Protein AF-A0A0N7M5A2-F1 (afdb_monomer_lite)

Foldseek 3Di:
DQDQALVSLVVVLVVDAPVRNCVVCVVVPLDDVVLVVVLVCCCVVVVDPRVVSSVVVSVSSSVSVCVVVVHYHDDPDPPPPPVVPPDD

Structure (mmCIF, N/CA/C/O backbone):
data_AF-A0A0N7M5A2-F1
#
_entry.id   AF-A0A0N7M5A2-F1
#
loop_
_atom_site.group_PDB
_atom_site.id
_atom_site.type_symbol
_atom_site.label_atom_id
_atom_site.label_alt_id
_atom_site.label_comp_id
_atom_site.label_asym_id
_atom_site.label_entity_id
_atom_site.label_seq_id
_atom_site.pdbx_PDB_ins_code
_atom_site.Cartn_x
_atom_site.Cartn_y
_atom_site.Cartn_z
_atom_site.o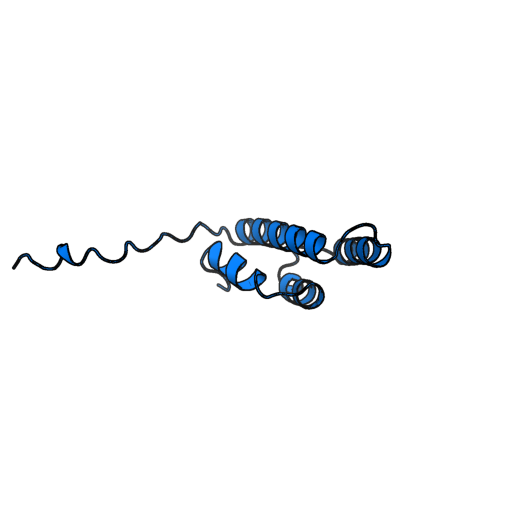ccupancy
_atom_site.B_iso_or_equiv
_atom_site.auth_seq_id
_atom_site.auth_comp_id
_atom_site.auth_asym_id
_atom_site.auth_atom_id
_atom_site.pdbx_PDB_model_num
ATOM 1 N N . MET A 1 1 ? -15.602 -6.087 9.180 1.00 59.22 1 MET A N 1
ATOM 2 C CA . MET A 1 1 ? -14.724 -4.921 8.948 1.00 59.22 1 MET A CA 1
ATOM 3 C C . MET A 1 1 ? -13.310 -5.488 8.891 1.00 59.22 1 MET A C 1
ATOM 5 O O . MET A 1 1 ? -13.048 -6.356 9.707 1.00 59.22 1 MET A O 1
ATOM 9 N N . ILE A 1 2 ? -12.492 -5.179 7.875 1.00 84.12 2 ILE A N 1
ATOM 10 C CA . ILE A 1 2 ? -11.177 -5.846 7.700 1.00 84.12 2 ILE A CA 1
ATOM 11 C C . ILE A 1 2 ? -10.105 -5.239 8.623 1.00 84.12 2 ILE A C 1
ATOM 13 O O . ILE A 1 2 ? -9.229 -5.963 9.075 1.00 84.12 2 ILE A O 1
ATOM 17 N N . PHE A 1 3 ? -10.221 -3.946 8.931 1.00 94.31 3 PHE A N 1
ATOM 18 C CA . PHE A 1 3 ? -9.346 -3.209 9.843 1.00 94.31 3 PHE A CA 1
ATOM 19 C C . PHE A 1 3 ? -10.207 -2.543 10.917 1.00 94.31 3 PHE A C 1
ATOM 21 O O . PHE A 1 3 ? -11.250 -1.976 10.573 1.00 94.31 3 PHE A O 1
ATOM 28 N N . GLU A 1 4 ? -9.800 -2.625 12.179 1.00 94.00 4 GLU A N 1
ATOM 29 C CA . GLU A 1 4 ? -10.473 -1.990 13.316 1.00 94.00 4 GLU A CA 1
ATOM 30 C C . GLU A 1 4 ? -9.872 -0.609 13.611 1.00 94.00 4 GLU A C 1
ATOM 32 O O . GLU A 1 4 ? -10.606 0.339 13.898 1.00 94.00 4 GLU A O 1
ATOM 37 N N . ASP A 1 5 ? -8.554 -0.468 13.460 1.00 95.44 5 ASP A N 1
ATOM 38 C CA . ASP A 1 5 ? -7.816 0.770 13.710 1.00 95.44 5 ASP A CA 1
ATOM 39 C C . ASP A 1 5 ? -6.696 1.028 12.681 1.00 95.44 5 ASP A C 1
ATOM 41 O O . ASP A 1 5 ? -6.505 0.288 11.712 1.00 95.44 5 ASP A O 1
ATOM 45 N N . ILE A 1 6 ? -5.991 2.154 12.836 1.00 96.44 6 ILE A N 1
ATOM 46 C CA . ILE A 1 6 ? -4.880 2.531 11.946 1.00 96.44 6 ILE A CA 1
ATOM 47 C C . ILE A 1 6 ? -3.725 1.523 12.047 1.00 96.44 6 ILE A C 1
ATOM 49 O O . ILE A 1 6 ? -3.095 1.223 11.030 1.00 96.44 6 ILE A O 1
ATOM 53 N N . GLN A 1 7 ? -3.463 0.988 13.240 1.00 96.31 7 GLN A N 1
ATOM 54 C CA . GLN A 1 7 ? -2.387 0.037 13.498 1.00 96.31 7 GLN A CA 1
ATOM 55 C C . GLN A 1 7 ? -2.620 -1.276 12.758 1.00 96.31 7 GLN A C 1
ATOM 57 O O . GLN A 1 7 ? -1.673 -1.802 12.183 1.00 96.31 7 GLN A O 1
ATOM 62 N N . ASP A 1 8 ? -3.858 -1.758 12.66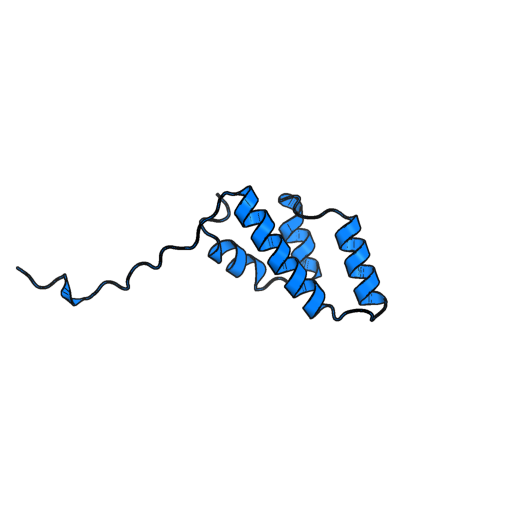5 1.00 96.75 8 ASP A N 1
ATOM 63 C CA . ASP A 1 8 ? -4.177 -2.954 11.880 1.00 96.75 8 ASP A CA 1
ATOM 64 C C . ASP A 1 8 ? -3.754 -2.803 10.411 1.00 96.75 8 ASP A C 1
ATOM 66 O O . ASP A 1 8 ? -3.247 -3.743 9.796 1.00 96.75 8 ASP A O 1
ATOM 70 N N . VAL A 1 9 ? -3.920 -1.605 9.835 1.00 97.06 9 VAL A N 1
ATOM 71 C CA . VAL A 1 9 ? -3.471 -1.314 8.465 1.00 97.06 9 VAL A CA 1
ATOM 72 C C . VAL A 1 9 ? -1.945 -1.307 8.385 1.00 97.06 9 VAL A C 1
ATOM 74 O O . VAL A 1 9 ? -1.376 -1.840 7.433 1.00 97.06 9 VAL A O 1
ATOM 77 N N . GLU A 1 10 ? -1.265 -0.713 9.366 1.00 96.88 10 GLU A N 1
ATOM 78 C CA . GLU A 1 10 ? 0.202 -0.683 9.424 1.00 96.88 10 GLU A CA 1
ATOM 79 C C . GLU A 1 10 ? 0.798 -2.087 9.566 1.00 96.88 10 GLU A C 1
ATOM 81 O O . GLU A 1 10 ? 1.705 -2.446 8.813 1.00 96.88 10 GLU A O 1
ATOM 86 N N . GLU A 1 11 ? 0.259 -2.892 10.481 1.00 97.31 11 GLU A N 1
ATOM 87 C CA . GLU A 1 11 ? 0.650 -4.280 10.736 1.00 97.31 11 GLU A CA 1
ATOM 88 C C . GLU A 1 11 ? 0.414 -5.155 9.497 1.00 97.31 11 GLU A C 1
ATOM 90 O O . GLU A 1 11 ? 1.269 -5.968 9.136 1.00 97.31 11 GLU A O 1
ATOM 95 N N . TRP A 1 12 ? -0.697 -4.940 8.787 1.00 97.44 12 TRP A N 1
ATOM 96 C CA . TRP A 1 12 ? -1.002 -5.633 7.536 1.00 97.44 12 TRP A CA 1
ATOM 97 C C . TRP A 1 12 ? -0.079 -5.230 6.376 1.00 97.44 12 TRP A C 1
ATOM 99 O O . TRP A 1 12 ? 0.350 -6.091 5.605 1.00 97.44 12 TRP A O 1
ATOM 109 N N . LEU A 1 13 ? 0.271 -3.944 6.249 1.00 97.69 13 LEU A N 1
ATOM 110 C CA . LEU A 1 13 ? 1.171 -3.447 5.199 1.00 97.69 13 LEU A CA 1
ATOM 111 C C . LEU A 1 13 ? 2.646 -3.779 5.470 1.00 97.69 13 LEU A C 1
ATOM 113 O O . LEU A 1 13 ? 3.428 -3.929 4.524 1.00 97.69 13 LEU A O 1
ATOM 117 N N . ALA A 1 14 ? 3.057 -3.873 6.736 1.00 97.50 14 ALA A N 1
ATOM 118 C CA . ALA A 1 14 ? 4.450 -4.039 7.144 1.00 97.50 14 ALA A CA 1
ATOM 119 C C . ALA A 1 14 ? 5.182 -5.196 6.433 1.00 97.50 14 ALA A C 1
ATOM 121 O O . ALA A 1 14 ? 6.228 -4.924 5.830 1.00 97.50 14 ALA A O 1
ATOM 122 N N . PRO A 1 15 ? 4.662 -6.439 6.399 1.00 97.75 15 PRO A N 1
ATOM 123 C CA . PRO A 1 15 ? 5.378 -7.567 5.807 1.00 97.75 15 PRO A CA 1
ATOM 124 C C . PRO A 1 15 ? 5.345 -7.597 4.273 1.00 97.75 15 PRO A C 1
ATOM 126 O O . PRO A 1 15 ? 6.049 -8.408 3.677 1.00 97.75 15 PRO A O 1
ATOM 129 N N . LEU A 1 16 ? 4.539 -6.754 3.616 1.00 98.00 16 LEU A N 1
ATOM 130 C CA . LEU A 1 16 ? 4.338 -6.845 2.170 1.00 98.00 16 LEU A CA 1
ATOM 131 C C . LEU A 1 16 ? 5.582 -6.397 1.401 1.00 98.00 16 LEU A C 1
ATOM 133 O O . LEU A 1 16 ? 6.128 -5.318 1.653 1.00 98.00 16 LEU A O 1
ATOM 137 N N . ASP A 1 17 ? 6.002 -7.204 0.431 1.00 97.88 17 ASP A N 1
ATOM 138 C CA . ASP A 1 17 ? 6.965 -6.786 -0.583 1.00 97.88 17 ASP A CA 1
ATOM 139 C C . ASP A 1 17 ? 6.283 -5.988 -1.706 1.00 97.88 17 ASP A C 1
ATOM 141 O O . ASP A 1 17 ? 5.069 -5.789 -1.712 1.00 97.88 17 ASP A O 1
ATOM 145 N N . TYR A 1 18 ? 7.073 -5.495 -2.661 1.00 96.12 18 TYR A N 1
ATOM 146 C CA . TYR A 1 18 ? 6.568 -4.607 -3.708 1.00 96.12 18 TYR A CA 1
ATOM 147 C C . TYR A 1 18 ? 5.500 -5.259 -4.591 1.00 96.12 18 TYR A C 1
ATOM 149 O O . TYR A 1 18 ? 4.554 -4.586 -4.982 1.00 96.12 18 TYR A O 1
ATOM 157 N N . VAL A 1 19 ? 5.633 -6.548 -4.910 1.00 95.56 19 VAL A 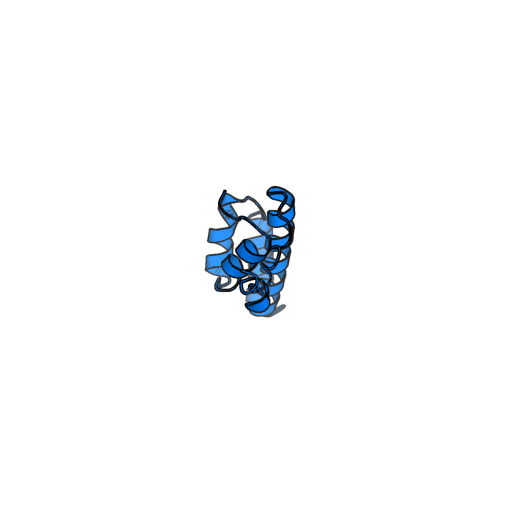N 1
ATOM 158 C CA . VAL A 1 19 ? 4.677 -7.240 -5.788 1.00 95.56 19 VAL A CA 1
ATOM 159 C C . VAL A 1 19 ? 3.400 -7.544 -5.016 1.00 95.56 19 VAL A C 1
ATOM 161 O O . VAL A 1 19 ? 2.317 -7.164 -5.454 1.00 95.56 19 VAL A O 1
ATOM 164 N N . THR A 1 20 ? 3.545 -8.143 -3.834 1.00 97.50 20 THR A N 1
ATOM 165 C CA . THR A 1 20 ? 2.428 -8.532 -2.967 1.00 97.50 20 THR A CA 1
ATOM 166 C C . THR A 1 20 ? 1.625 -7.315 -2.513 1.00 97.50 20 THR A C 1
ATOM 168 O O . THR A 1 20 ? 0.410 -7.402 -2.370 1.00 97.50 20 THR A O 1
ATOM 171 N N . PHE A 1 21 ? 2.278 -6.162 -2.332 1.00 98.06 21 PHE A N 1
ATOM 172 C CA . PHE A 1 21 ? 1.616 -4.901 -2.010 1.00 98.06 21 PHE A CA 1
ATOM 173 C C . PHE A 1 21 ? 0.523 -4.543 -3.022 1.00 98.06 21 PHE A C 1
ATOM 175 O O . PHE A 1 21 ? -0.602 -4.279 -2.609 1.00 98.06 21 PHE A O 1
ATOM 182 N N . TRP A 1 22 ? 0.822 -4.565 -4.326 1.00 97.50 22 TRP A N 1
ATOM 183 C CA . TRP A 1 22 ? -0.143 -4.165 -5.358 1.00 97.50 22 TRP A CA 1
ATOM 184 C C . TRP A 1 22 ? -1.375 -5.062 -5.373 1.00 97.50 22 TRP A C 1
ATOM 186 O O . TRP A 1 22 ? -2.498 -4.567 -5.433 1.00 97.50 22 TRP A O 1
ATOM 196 N N . ASP A 1 23 ? -1.165 -6.370 -5.262 1.00 96.56 23 ASP A N 1
ATOM 197 C CA . ASP A 1 23 ? -2.259 -7.337 -5.279 1.00 96.56 23 ASP A CA 1
ATOM 198 C C . ASP A 1 23 ? -3.109 -7.234 -4.000 1.00 96.56 23 ASP A C 1
ATOM 200 O O . ASP A 1 23 ? -4.333 -7.345 -4.047 1.00 96.56 23 ASP A O 1
ATOM 204 N N . ALA A 1 24 ? -2.474 -6.950 -2.858 1.00 96.56 24 ALA A N 1
ATOM 205 C CA . ALA A 1 24 ? -3.142 -6.780 -1.573 1.00 96.56 24 ALA A CA 1
ATOM 206 C C . ALA A 1 24 ? -4.000 -5.505 -1.506 1.00 96.56 24 ALA A C 1
ATOM 208 O O . ALA A 1 24 ? -5.083 -5.528 -0.918 1.00 96.56 24 ALA A O 1
ATOM 209 N N . VAL A 1 25 ? -3.542 -4.393 -2.100 1.00 96.56 25 VAL A N 1
ATOM 210 C CA . VAL A 1 25 ? -4.271 -3.111 -2.070 1.00 96.56 25 VAL A CA 1
ATOM 211 C C . VAL A 1 25 ? -5.299 -2.955 -3.196 1.00 96.56 25 VAL A C 1
ATOM 213 O O . VAL A 1 25 ? -6.202 -2.126 -3.067 1.00 96.56 25 VAL A O 1
ATOM 216 N N . ALA A 1 26 ? -5.214 -3.753 -4.267 1.00 96.00 26 ALA A N 1
ATOM 217 C CA . ALA A 1 26 ? -6.103 -3.666 -5.430 1.00 96.00 26 ALA A CA 1
ATOM 218 C C . ALA A 1 26 ? -7.611 -3.715 -5.094 1.00 96.00 26 ALA A C 1
ATOM 220 O O . ALA A 1 26 ? -8.345 -2.871 -5.610 1.00 96.00 26 ALA A O 1
ATOM 221 N N . PRO A 1 27 ? -8.106 -4.591 -4.189 1.00 95.69 27 PRO A N 1
ATOM 222 C CA . PRO A 1 27 ? -9.532 -4.635 -3.840 1.00 95.69 27 PRO A CA 1
ATOM 223 C C . PRO A 1 27 ? -10.064 -3.347 -3.203 1.00 95.69 27 PRO A C 1
ATOM 225 O O . PRO A 1 27 ? -11.273 -3.135 -3.137 1.00 95.69 27 PRO A O 1
ATOM 228 N N . TYR A 1 28 ? -9.170 -2.496 -2.698 1.00 95.12 28 TYR A N 1
ATOM 229 C CA . TYR A 1 28 ? -9.526 -1.235 -2.066 1.00 95.12 28 TYR A CA 1
ATOM 230 C C . TYR A 1 28 ? -9.467 -0.048 -3.025 1.00 95.12 28 TYR A C 1
ATOM 232 O O . TYR A 1 28 ? -9.829 1.050 -2.598 1.00 95.12 28 TYR A O 1
ATOM 240 N N . GLU A 1 29 ? -9.045 -0.251 -4.279 1.00 95.00 29 GLU A N 1
ATOM 241 C CA . GLU A 1 29 ? -8.977 0.784 -5.322 1.00 95.00 29 GLU A CA 1
ATOM 242 C C . GLU A 1 29 ? -8.250 2.049 -4.832 1.00 95.00 29 GLU A C 1
ATOM 244 O O . GLU A 1 29 ? -8.701 3.176 -5.036 1.00 95.00 29 GLU A O 1
ATOM 249 N N . VAL A 1 30 ? -7.160 1.856 -4.081 1.00 94.62 30 VAL A N 1
ATOM 250 C CA . VAL A 1 30 ? -6.365 2.961 -3.522 1.00 94.62 30 VAL A CA 1
ATOM 251 C C . VAL A 1 30 ? -5.495 3.618 -4.590 1.00 94.62 30 VAL A C 1
ATOM 253 O O . VAL A 1 30 ? -5.244 4.819 -4.519 1.00 94.62 30 VAL A O 1
ATOM 256 N N . PHE A 1 31 ? -5.061 2.821 -5.560 1.00 96.00 31 PHE A N 1
ATOM 257 C CA . PHE A 1 31 ? -4.211 3.224 -6.667 1.00 96.00 31 PHE A CA 1
ATOM 258 C C . PHE A 1 31 ? -4.772 2.669 -7.972 1.00 96.00 31 PHE A C 1
ATOM 260 O O . PHE A 1 31 ? -5.491 1.664 -7.961 1.00 96.00 31 PHE A O 1
ATOM 267 N N . ASP A 1 32 ? -4.400 3.292 -9.081 1.00 93.31 32 ASP A N 1
ATOM 268 C CA . ASP A 1 32 ? -4.662 2.795 -10.424 1.00 93.31 32 ASP A CA 1
ATOM 269 C C . ASP A 1 32 ? -3.441 2.083 -11.042 1.00 93.31 32 ASP A C 1
ATOM 271 O O . ASP A 1 32 ? -2.319 2.100 -10.522 1.00 93.31 32 ASP A O 1
ATOM 275 N N . ASP A 1 33 ? -3.658 1.439 -12.191 1.00 91.81 33 ASP A N 1
ATOM 276 C CA . ASP A 1 33 ? -2.596 0.729 -12.914 1.00 91.81 33 ASP A CA 1
ATOM 277 C C . ASP A 1 33 ? -1.482 1.671 -13.408 1.00 91.81 33 ASP A C 1
ATOM 279 O O . ASP A 1 33 ? -0.334 1.251 -13.566 1.00 91.81 33 ASP A O 1
ATOM 283 N N . ARG A 1 34 ? -1.776 2.964 -13.614 1.00 95.31 34 ARG A N 1
ATOM 284 C CA . ARG A 1 34 ? -0.780 3.936 -14.091 1.00 95.31 34 ARG A CA 1
ATOM 285 C C . ARG A 1 34 ? 0.242 4.240 -13.009 1.00 95.31 34 ARG A C 1
ATOM 287 O O . ARG A 1 34 ? 1.419 4.415 -13.323 1.00 95.31 34 ARG A O 1
ATOM 294 N N . GLU A 1 35 ? -0.184 4.301 -11.753 1.00 95.06 35 GLU A N 1
ATOM 295 C CA . GLU A 1 35 ? 0.712 4.470 -10.610 1.00 95.06 35 GLU A CA 1
ATOM 296 C C . GLU A 1 35 ? 1.650 3.264 -10.466 1.00 95.06 35 GLU A C 1
ATOM 298 O O . GLU A 1 35 ? 2.864 3.448 -10.319 1.00 95.06 35 GLU A O 1
ATOM 303 N N . ARG A 1 36 ? 1.127 2.037 -10.618 1.00 95.56 36 ARG A N 1
ATOM 304 C CA . ARG A 1 36 ? 1.936 0.804 -10.625 1.00 95.56 36 ARG A CA 1
ATOM 305 C C . ARG A 1 36 ? 2.982 0.814 -11.739 1.00 95.56 36 ARG A C 1
ATOM 307 O O . ARG A 1 36 ? 4.163 0.559 -11.471 1.00 95.56 36 ARG A O 1
ATOM 314 N N . ASP A 1 37 ? 2.571 1.149 -12.959 1.00 96.81 37 ASP A N 1
ATOM 315 C CA . ASP A 1 37 ? 3.455 1.224 -14.125 1.00 96.81 37 ASP A CA 1
ATOM 316 C C . ASP A 1 37 ? 4.530 2.302 -13.958 1.00 96.81 37 ASP A C 1
ATOM 318 O O . ASP A 1 37 ? 5.713 2.068 -14.230 1.00 96.81 37 ASP A O 1
ATOM 322 N N . HIS A 1 38 ? 4.148 3.480 -13.460 1.00 96.19 38 HIS A N 1
ATOM 323 C CA . HIS A 1 38 ? 5.072 4.583 -13.223 1.00 96.19 38 HIS A CA 1
ATOM 324 C C . HIS A 1 38 ? 6.148 4.214 -12.194 1.00 96.19 38 HIS A C 1
ATOM 326 O O . HIS A 1 38 ? 7.345 4.383 -12.452 1.00 96.19 38 HIS A O 1
ATOM 332 N N . CYS A 1 39 ? 5.741 3.663 -11.048 1.00 96.06 39 CYS A N 1
ATOM 333 C CA . CYS A 1 39 ? 6.666 3.186 -10.025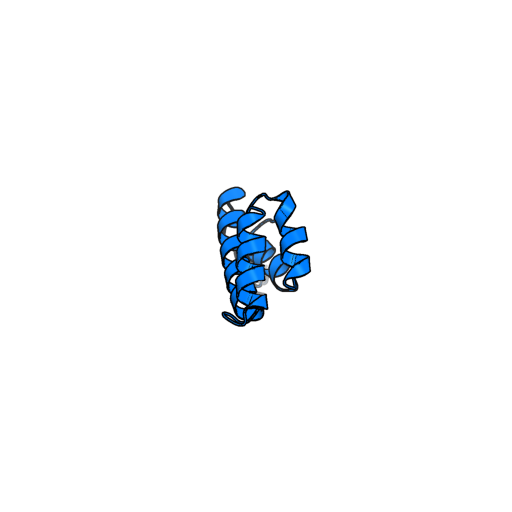 1.00 96.06 39 CYS A CA 1
ATOM 334 C C . CYS A 1 39 ? 7.588 2.083 -10.569 1.00 96.06 39 CYS A C 1
ATOM 336 O O . CYS A 1 39 ? 8.802 2.135 -10.350 1.00 96.06 39 CYS A O 1
ATOM 338 N N . GLY A 1 40 ? 7.044 1.138 -11.344 1.00 95.69 40 GLY A N 1
ATOM 339 C CA . GLY A 1 40 ? 7.820 0.091 -12.010 1.00 95.69 40 GLY A CA 1
ATOM 340 C C . GLY A 1 40 ? 8.886 0.654 -12.954 1.00 95.69 40 GLY A C 1
ATOM 341 O O . GLY A 1 40 ? 10.044 0.239 -12.893 1.00 95.69 40 GLY A O 1
ATOM 342 N N . ALA A 1 41 ? 8.537 1.654 -13.767 1.00 97.00 41 ALA A N 1
ATOM 343 C CA . ALA A 1 41 ? 9.466 2.306 -14.688 1.00 97.00 41 ALA A CA 1
ATOM 344 C C . ALA A 1 41 ? 10.595 3.063 -13.963 1.00 97.00 41 ALA A C 1
ATOM 346 O O . ALA A 1 41 ? 11.751 3.010 -14.393 1.00 97.00 41 ALA A O 1
ATOM 347 N N . LEU A 1 42 ? 10.297 3.737 -12.845 1.00 96.75 42 LEU A N 1
ATOM 348 C CA . LEU A 1 42 ? 11.313 4.415 -12.028 1.00 96.75 42 LEU A CA 1
ATOM 349 C C . LEU A 1 42 ? 12.314 3.431 -11.413 1.00 96.75 42 LEU A C 1
ATOM 351 O O . LEU A 1 42 ? 13.517 3.710 -11.398 1.00 96.75 42 LEU A O 1
ATOM 355 N N . ILE A 1 43 ? 11.820 2.288 -10.930 1.00 96.00 43 ILE A N 1
ATOM 356 C CA . ILE A 1 43 ? 12.648 1.227 -10.347 1.00 96.00 43 ILE A CA 1
ATOM 357 C C . ILE A 1 43 ? 13.513 0.580 -11.432 1.00 96.00 43 ILE A C 1
ATOM 359 O O . ILE A 1 43 ? 14.733 0.521 -11.285 1.00 96.00 43 ILE A O 1
ATOM 363 N N . ALA A 1 44 ? 12.911 0.154 -12.546 1.00 96.44 44 ALA A N 1
ATOM 364 C CA . ALA A 1 44 ? 13.625 -0.478 -13.655 1.00 96.44 44 ALA A CA 1
ATOM 365 C C . ALA A 1 44 ? 14.673 0.458 -14.283 1.00 96.44 44 ALA A C 1
ATOM 367 O O . ALA A 1 44 ? 15.753 0.019 -14.672 1.00 96.44 44 ALA A O 1
ATOM 368 N N . GLY A 1 45 ? 14.383 1.762 -14.330 1.00 96.19 45 GLY A N 1
ATOM 369 C CA . GLY A 1 45 ? 15.317 2.788 -14.790 1.00 96.19 45 GLY A CA 1
ATOM 370 C C . GLY A 1 45 ? 16.417 3.154 -13.787 1.00 96.19 45 GLY A C 1
ATOM 371 O O . GLY A 1 45 ? 17.204 4.055 -14.075 1.00 96.19 45 GLY A O 1
ATOM 372 N N . GLY A 1 46 ? 16.456 2.533 -12.601 1.00 94.69 46 GLY A N 1
ATOM 373 C CA . GLY A 1 46 ? 17.442 2.817 -11.553 1.00 94.69 46 GLY A CA 1
ATOM 374 C C . GLY A 1 46 ? 17.346 4.230 -10.965 1.00 94.69 46 GLY A C 1
ATOM 375 O O . GLY A 1 46 ? 18.285 4.692 -10.319 1.00 94.69 46 GLY A O 1
ATOM 376 N N . ARG A 1 47 ? 16.231 4.937 -11.194 1.00 95.62 47 ARG A N 1
ATOM 377 C CA . ARG A 1 47 ? 16.017 6.321 -10.734 1.00 95.62 47 ARG A CA 1
ATOM 378 C C . ARG A 1 47 ? 15.785 6.377 -9.228 1.00 95.62 47 ARG A C 1
ATOM 380 O O . ARG A 1 47 ? 16.185 7.341 -8.583 1.00 95.62 47 ARG A O 1
ATOM 387 N N . VAL A 1 48 ? 15.122 5.355 -8.688 1.00 94.81 48 VAL A N 1
ATOM 388 C CA . VAL A 1 48 ? 14.759 5.245 -7.272 1.00 94.81 48 VAL A CA 1
ATOM 389 C C . VAL A 1 48 ? 14.917 3.792 -6.824 1.00 94.81 48 VAL A C 1
ATOM 391 O O . VAL A 1 48 ? 14.655 2.864 -7.586 1.00 94.81 48 VAL A O 1
ATOM 394 N N . LYS A 1 49 ? 15.345 3.581 -5.575 1.00 96.56 49 LYS A N 1
ATOM 395 C CA . LYS A 1 49 ? 15.390 2.243 -4.971 1.00 96.56 49 LYS A CA 1
ATOM 396 C C . LYS A 1 49 ? 13.972 1.721 -4.736 1.00 96.56 49 LYS A C 1
ATOM 398 O O . LYS A 1 49 ? 13.142 2.444 -4.193 1.00 96.56 49 LYS A O 1
ATOM 403 N N . GLN A 1 50 ? 13.738 0.444 -5.039 1.00 97.38 50 GLN A N 1
ATOM 404 C CA . GLN A 1 50 ? 12.448 -0.218 -4.806 1.00 97.38 50 GLN A CA 1
ATOM 405 C C . GLN A 1 50 ? 11.960 -0.082 -3.358 1.00 97.38 50 GLN A C 1
ATOM 407 O O . GLN A 1 50 ? 10.779 0.165 -3.147 1.00 97.38 50 GLN A O 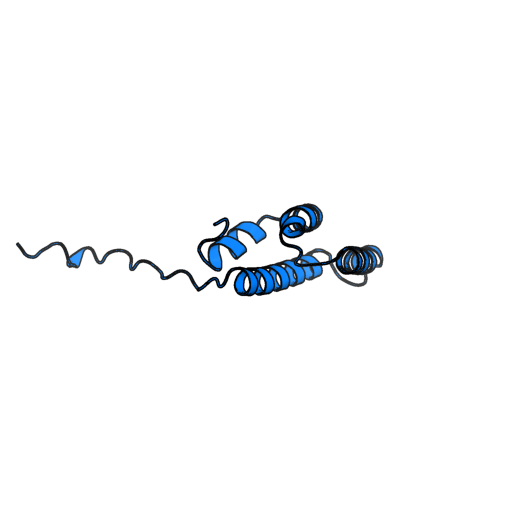1
ATOM 412 N N . SER A 1 51 ? 12.853 -0.201 -2.369 1.00 96.88 51 SER A N 1
ATOM 413 C CA . SER A 1 51 ? 12.481 -0.073 -0.954 1.00 96.88 51 SER A CA 1
ATOM 414 C C . SER A 1 51 ? 11.888 1.301 -0.635 1.00 96.88 51 SER A C 1
ATOM 416 O O . SER A 1 51 ? 10.849 1.378 -0.002 1.00 96.88 51 SER A O 1
ATOM 418 N N . LEU A 1 52 ? 12.486 2.378 -1.157 1.00 97.38 52 LEU A N 1
ATOM 419 C CA . LEU A 1 52 ? 12.003 3.740 -0.928 1.00 97.38 52 LEU A CA 1
ATOM 420 C C . LEU A 1 52 ? 10.638 3.982 -1.586 1.00 97.38 52 LEU A C 1
ATOM 422 O O . LEU A 1 52 ? 9.780 4.640 -1.004 1.00 97.38 52 LEU A O 1
ATOM 426 N N . VAL A 1 53 ? 10.435 3.443 -2.793 1.00 97.56 53 VAL A N 1
ATOM 427 C CA . VAL A 1 53 ? 9.129 3.491 -3.466 1.00 97.56 53 VAL A CA 1
ATOM 428 C C . VAL A 1 53 ? 8.084 2.740 -2.644 1.00 97.56 53 VAL A C 1
ATOM 430 O O . VAL A 1 53 ? 7.009 3.275 -2.395 1.00 97.56 53 VAL A O 1
ATOM 433 N N . LEU A 1 54 ? 8.409 1.531 -2.183 1.00 98.12 54 LEU A N 1
ATOM 434 C CA . LEU A 1 54 ? 7.509 0.710 -1.379 1.00 98.12 54 LEU A CA 1
ATOM 435 C C . LEU A 1 54 ? 7.146 1.376 -0.045 1.00 98.12 54 LEU A C 1
ATOM 437 O O . LEU A 1 54 ? 5.976 1.373 0.324 1.00 98.12 54 LEU A O 1
ATOM 441 N N . ASP A 1 55 ? 8.107 1.989 0.646 1.00 97.88 55 ASP A N 1
ATOM 442 C CA . ASP A 1 55 ? 7.849 2.717 1.894 1.00 97.88 55 ASP A CA 1
ATOM 443 C C . ASP A 1 55 ? 6.863 3.875 1.662 1.00 97.88 55 ASP A C 1
ATOM 445 O O . ASP A 1 55 ? 5.889 4.034 2.400 1.00 97.88 55 ASP A O 1
ATOM 449 N N . GLY A 1 56 ? 7.060 4.645 0.584 1.00 97.50 56 GLY A N 1
ATOM 450 C CA . GLY A 1 56 ? 6.141 5.716 0.191 1.00 97.50 56 GLY A CA 1
ATOM 451 C C . GLY A 1 56 ? 4.740 5.206 -0.153 1.00 97.50 56 GLY A C 1
ATOM 452 O O . GLY A 1 56 ? 3.743 5.778 0.292 1.00 97.50 56 GLY A O 1
ATOM 453 N N . LEU A 1 57 ? 4.655 4.098 -0.891 1.00 98.19 57 LEU A N 1
ATOM 454 C CA . LEU A 1 57 ? 3.389 3.458 -1.246 1.00 98.19 57 LEU A CA 1
ATOM 455 C C . LEU A 1 57 ? 2.639 2.937 -0.015 1.00 98.19 57 LEU A C 1
ATOM 457 O O . LEU A 1 57 ? 1.432 3.146 0.086 1.00 98.19 57 LEU A O 1
ATOM 461 N N . LYS A 1 58 ? 3.329 2.330 0.959 1.00 98.31 58 LYS A N 1
ATOM 462 C CA . LYS A 1 58 ? 2.715 1.884 2.222 1.00 98.31 58 LYS A CA 1
ATOM 463 C C . LYS A 1 58 ? 2.150 3.057 3.022 1.00 98.31 58 LYS A C 1
ATOM 465 O O . LYS A 1 58 ? 1.039 2.964 3.538 1.00 98.31 58 LYS A O 1
ATOM 470 N N . ILE A 1 59 ? 2.856 4.188 3.069 1.00 98.19 59 ILE A N 1
ATOM 471 C CA . ILE A 1 59 ? 2.350 5.407 3.718 1.00 98.19 59 ILE A CA 1
ATOM 472 C C . ILE A 1 59 ? 1.095 5.924 3.003 1.00 98.19 59 ILE A C 1
ATOM 474 O O . ILE A 1 59 ? 0.098 6.229 3.661 1.00 98.19 59 ILE A O 1
ATOM 478 N N . ALA A 1 60 ? 1.122 6.005 1.669 1.00 97.94 60 ALA A N 1
ATOM 479 C CA . ALA A 1 60 ? -0.025 6.448 0.879 1.00 97.94 60 ALA A CA 1
ATOM 480 C C . ALA A 1 60 ? -1.233 5.513 1.060 1.00 97.94 60 ALA A C 1
ATOM 482 O O . ALA A 1 60 ? -2.346 5.989 1.293 1.00 97.94 60 ALA A O 1
ATOM 483 N N . ALA A 1 61 ? -1.000 4.197 1.052 1.00 97.94 61 ALA A N 1
ATOM 484 C CA . ALA A 1 61 ? -2.025 3.190 1.291 1.00 97.94 61 ALA A CA 1
ATOM 485 C C . ALA A 1 61 ? -2.656 3.338 2.673 1.00 97.94 61 ALA A C 1
ATOM 487 O O . ALA A 1 61 ? -3.880 3.398 2.777 1.00 97.94 61 ALA A O 1
ATOM 488 N N . ARG A 1 62 ? -1.835 3.488 3.719 1.00 98.19 62 ARG A N 1
ATOM 489 C CA . ARG A 1 62 ? -2.315 3.734 5.082 1.00 98.19 62 ARG A CA 1
ATOM 490 C C . ARG A 1 62 ? -3.245 4.943 5.124 1.00 98.19 62 ARG A C 1
ATOM 492 O O . ARG A 1 62 ? -4.380 4.819 5.561 1.00 98.19 62 ARG A O 1
ATOM 499 N N . LEU A 1 63 ? -2.803 6.095 4.613 1.00 97.88 63 LEU A N 1
ATOM 500 C CA . LEU A 1 63 ? -3.600 7.329 4.636 1.00 97.88 63 LEU A CA 1
ATOM 501 C C . LEU A 1 63 ? -4.928 7.185 3.879 1.00 97.88 63 LEU A C 1
ATOM 503 O O . LEU A 1 63 ? -5.969 7.646 4.356 1.00 97.88 63 LEU A O 1
ATOM 507 N N . ALA A 1 64 ? -4.902 6.545 2.710 1.00 97.56 64 ALA A N 1
ATOM 508 C CA . ALA A 1 64 ? -6.097 6.325 1.908 1.00 97.56 64 ALA A CA 1
ATOM 509 C C . ALA A 1 64 ? -7.090 5.380 2.600 1.00 97.56 64 ALA A C 1
ATOM 511 O O . ALA A 1 64 ? -8.280 5.690 2.656 1.00 97.56 64 ALA A O 1
ATOM 512 N N . LEU A 1 65 ? -6.613 4.270 3.170 1.00 97.00 65 LEU A N 1
ATOM 513 C CA . LEU A 1 65 ? -7.445 3.293 3.877 1.00 97.00 65 LEU A CA 1
ATOM 514 C C . LEU A 1 65 ? -8.005 3.858 5.186 1.00 97.00 65 LEU A C 1
ATOM 516 O O . LEU A 1 65 ? -9.203 3.716 5.433 1.00 97.00 65 LEU A O 1
ATOM 520 N N . THR A 1 66 ? -7.195 4.584 5.964 1.00 97.12 66 THR A N 1
ATOM 521 C CA . THR A 1 66 ? -7.650 5.319 7.155 1.00 97.12 66 THR A CA 1
ATOM 522 C C . THR A 1 66 ? -8.805 6.249 6.804 1.00 97.12 66 THR A C 1
ATOM 524 O O . THR A 1 66 ? -9.847 6.218 7.456 1.00 97.12 66 THR A O 1
ATOM 527 N N . LYS A 1 67 ? -8.666 7.036 5.731 1.00 96.56 67 LYS A N 1
ATOM 528 C CA . LYS A 1 67 ? -9.729 7.937 5.273 1.00 96.56 67 LYS A CA 1
ATOM 529 C C . LYS A 1 67 ? -10.957 7.177 4.762 1.00 96.56 67 LYS A C 1
ATOM 531 O O . LYS A 1 67 ? -12.076 7.580 5.065 1.00 96.56 67 LYS A O 1
ATOM 536 N N . LYS A 1 68 ? -10.762 6.110 3.980 1.00 96.12 68 LYS A N 1
ATOM 537 C CA . LYS A 1 68 ? -11.845 5.331 3.353 1.00 96.12 68 LYS A CA 1
ATOM 538 C C . LYS A 1 68 ? -12.711 4.611 4.385 1.00 96.12 68 LYS A C 1
ATOM 540 O O . LYS A 1 68 ? -13.924 4.553 4.208 1.00 96.12 68 LYS A O 1
ATOM 545 N N . PHE A 1 69 ? -12.104 4.098 5.452 1.00 95.38 69 PHE A N 1
ATOM 546 C CA . PHE A 1 69 ? -12.805 3.356 6.501 1.00 95.38 69 PHE A CA 1
ATOM 547 C C . PHE A 1 69 ? -13.096 4.173 7.764 1.00 95.38 69 PHE A C 1
ATOM 549 O O . PHE A 1 69 ? -13.770 3.670 8.656 1.00 95.38 69 PHE A O 1
ATOM 556 N N . GLY A 1 70 ? -12.643 5.429 7.837 1.00 95.31 70 GLY A N 1
ATOM 557 C CA . GLY A 1 70 ? -12.846 6.279 9.012 1.00 95.31 70 GLY A CA 1
ATOM 558 C C . GLY A 1 70 ? -12.125 5.756 10.255 1.00 95.31 70 GLY A C 1
ATOM 559 O O . GLY A 1 70 ? -12.665 5.856 11.354 1.00 95.31 70 GLY A O 1
ATOM 560 N N . LEU A 1 71 ? -10.939 5.168 10.071 1.00 95.69 71 LEU A N 1
ATOM 561 C CA . LEU A 1 71 ? -10.184 4.532 11.151 1.00 95.69 71 LEU A CA 1
ATOM 562 C C . LEU A 1 71 ? -9.613 5.581 12.104 1.00 95.69 71 LEU A C 1
ATOM 564 O O . LEU A 1 71 ? -9.184 6.661 11.688 1.00 95.69 71 LEU A O 1
ATOM 568 N N . THR A 1 72 ? -9.561 5.226 13.380 1.00 94.75 72 THR A N 1
ATOM 569 C CA . THR A 1 72 ? -8.911 6.014 14.427 1.00 94.75 72 THR A CA 1
ATOM 570 C C . THR A 1 72 ? -7.696 5.276 14.964 1.00 94.75 72 THR A C 1
ATOM 572 O O . THR A 1 72 ? -7.546 4.074 14.761 1.00 94.75 72 THR A O 1
ATOM 575 N N . GLU A 1 73 ? -6.827 6.001 15.660 1.00 93.50 73 GLU A N 1
ATOM 576 C CA . GLU A 1 73 ? -5.735 5.401 16.430 1.00 93.50 73 GLU A CA 1
ATOM 577 C C . GLU A 1 73 ? -6.286 4.395 17.453 1.00 93.50 73 GLU A C 1
ATOM 579 O O . GLU A 1 73 ? -7.295 4.672 18.116 1.00 93.50 73 GLU A O 1
ATOM 584 N N . ARG A 1 74 ? -5.608 3.251 17.603 1.00 92.00 74 ARG A N 1
ATOM 585 C CA . ARG A 1 74 ? -5.889 2.265 18.650 1.00 92.00 74 ARG A CA 1
ATOM 586 C C . ARG A 1 74 ? -5.782 2.948 20.008 1.00 92.00 74 ARG A C 1
ATOM 588 O O . ARG A 1 74 ? -4.753 3.541 20.334 1.00 92.00 74 ARG A O 1
ATOM 595 N N . ILE A 1 75 ? -6.826 2.848 20.831 1.00 84.75 75 ILE A N 1
ATOM 596 C CA . ILE A 1 75 ? -6.730 3.272 22.230 1.00 84.75 75 ILE A CA 1
ATOM 597 C C . ILE A 1 75 ? -5.865 2.225 22.938 1.00 84.75 75 ILE A C 1
ATOM 599 O O . ILE A 1 75 ? -6.284 1.068 23.009 1.00 84.75 75 ILE A O 1
ATOM 603 N N . PRO A 1 76 ? -4.673 2.576 23.456 1.00 76.00 76 PRO A N 1
ATOM 604 C CA . PRO A 1 76 ? -3.890 1.624 24.220 1.00 76.00 76 PRO A CA 1
ATOM 605 C C . PRO A 1 76 ? -4.696 1.255 25.461 1.00 76.00 76 PRO A C 1
ATOM 607 O O . PRO A 1 76 ? -5.002 2.119 26.286 1.00 76.00 76 PRO A O 1
ATOM 610 N N . GLU A 1 77 ? -5.059 -0.020 25.592 1.00 65.44 77 GLU A N 1
ATOM 611 C CA . GLU A 1 77 ? -5.633 -0.505 26.837 1.00 65.44 77 GLU A CA 1
ATOM 612 C C . GLU A 1 77 ? -4.568 -0.276 27.918 1.00 65.44 77 GLU A C 1
ATOM 614 O O . GLU A 1 77 ? -3.439 -0.765 27.776 1.00 65.44 77 GLU A O 1
ATOM 619 N N . PRO A 1 78 ? -4.844 0.534 28.957 1.00 62.72 78 PRO A N 1
ATOM 620 C CA . PRO A 1 78 ? -3.878 0.712 30.021 1.00 62.72 78 PRO A CA 1
ATOM 621 C C . PRO A 1 78 ? -3.654 -0.672 30.612 1.00 62.72 78 PRO A C 1
ATOM 623 O O . PRO A 1 78 ? -4.598 -1.264 31.136 1.00 62.72 78 PRO A O 1
ATOM 626 N N . ALA A 1 79 ? -2.426 -1.190 30.488 1.00 63.66 79 ALA A N 1
ATOM 627 C CA . ALA A 1 79 ? -2.016 -2.443 31.103 1.00 63.66 79 ALA A CA 1
ATOM 628 C C . ALA A 1 79 ? -2.491 -2.382 32.548 1.00 63.66 79 ALA A C 1
ATOM 630 O O . ALA A 1 79 ? -1.999 -1.548 33.308 1.00 63.66 79 ALA A O 1
ATOM 631 N N . VAL A 1 80 ? -3.543 -3.145 32.855 1.00 55.97 80 VAL A N 1
ATOM 632 C CA . VAL A 1 80 ? -4.360 -2.946 34.045 1.00 55.97 80 VAL A CA 1
ATOM 633 C C . VAL A 1 80 ? -3.425 -2.841 35.226 1.00 55.97 80 VAL A C 1
ATOM 635 O O . VAL A 1 80 ? -2.805 -3.826 35.614 1.00 55.97 80 VAL A O 1
ATOM 638 N N . ALA A 1 81 ? -3.315 -1.624 35.746 1.00 56.88 81 ALA A N 1
ATOM 639 C CA . ALA A 1 81 ? -2.832 -1.309 37.063 1.00 56.88 81 ALA A CA 1
ATOM 640 C C . ALA A 1 81 ? -3.256 -2.428 38.025 1.00 56.88 81 ALA A C 1
ATOM 642 O O . ALA A 1 81 ? -4.420 -2.451 38.443 1.00 56.88 81 ALA A O 1
ATOM 643 N N . PRO A 1 82 ? -2.362 -3.360 38.405 1.00 53.12 82 PRO A N 1
ATOM 644 C CA . PRO A 1 82 ? -2.740 -4.457 39.294 1.00 53.12 82 PRO A CA 1
ATOM 645 C C . PRO A 1 82 ? -3.239 -3.933 40.652 1.00 53.12 82 PRO A C 1
ATOM 647 O O . PRO A 1 82 ? -3.901 -4.647 41.397 1.00 53.12 82 PRO A O 1
ATOM 650 N N . TYR A 1 83 ? -2.964 -2.658 40.950 1.00 58.28 83 TYR A N 1
ATOM 651 C CA . TYR A 1 83 ? -3.320 -1.962 42.178 1.00 58.28 83 TYR A CA 1
ATOM 652 C C . TYR A 1 83 ? -4.813 -1.627 42.345 1.00 58.28 83 TYR A C 1
ATOM 654 O O . TYR A 1 83 ? -5.209 -1.265 43.448 1.00 58.28 83 TYR A O 1
ATOM 662 N N . LEU A 1 84 ? -5.665 -1.769 41.321 1.00 55.53 84 LEU A N 1
ATOM 663 C CA . LEU A 1 84 ? -7.114 -1.527 41.470 1.00 55.53 84 LEU A CA 1
ATOM 664 C C . LEU A 1 84 ? -7.908 -2.747 41.975 1.00 55.53 84 LEU A C 1
ATOM 666 O O . LEU A 1 84 ? -9.102 -2.623 42.234 1.00 55.53 84 LEU A O 1
ATOM 670 N N . LYS A 1 85 ? -7.274 -3.918 42.155 1.00 50.94 85 LYS A N 1
ATOM 671 C CA . LYS A 1 85 ? -7.943 -5.139 42.652 1.00 50.94 85 LYS A CA 1
ATOM 672 C C . LYS A 1 85 ? -7.796 -5.406 44.157 1.00 50.94 85 LYS A C 1
ATOM 674 O O . LYS A 1 85 ? -8.227 -6.457 44.615 1.00 50.94 85 LYS A O 1
ATOM 679 N N . SER A 1 86 ? -7.254 -4.478 44.944 1.00 52.09 86 SER A N 1
ATOM 680 C CA . SER A 1 86 ? -7.095 -4.671 46.396 1.00 52.09 86 SER A CA 1
ATOM 681 C C . SER A 1 86 ? -7.824 -3.609 47.209 1.00 52.09 86 SER A C 1
ATOM 683 O O . SER A 1 86 ? -7.195 -2.833 47.918 1.00 52.09 86 SER A O 1
ATOM 685 N N . VAL A 1 87 ? -9.157 -3.593 47.126 1.00 51.69 87 VAL A N 1
ATOM 686 C CA . VAL A 1 87 ? -10.004 -3.012 48.180 1.00 51.69 87 VAL A CA 1
ATOM 687 C C . VAL A 1 87 ? -11.286 -3.843 48.335 1.00 51.69 87 VAL A C 1
ATOM 689 O O . VAL A 1 87 ? -12.359 -3.417 47.919 1.00 51.69 87 VAL A O 1
ATOM 692 N N . HIS A 1 88 ? -11.180 -5.042 48.913 1.00 47.75 88 HIS A N 1
ATOM 693 C CA . HIS A 1 88 ? -12.206 -5.573 49.818 1.00 47.75 88 HIS A CA 1
ATOM 694 C C . HIS A 1 88 ? -11.631 -6.684 50.692 1.00 47.75 88 HIS A C 1
ATOM 696 O O . HIS A 1 88 ? -10.976 -7.585 50.121 1.00 47.75 88 HIS A O 1
#

Second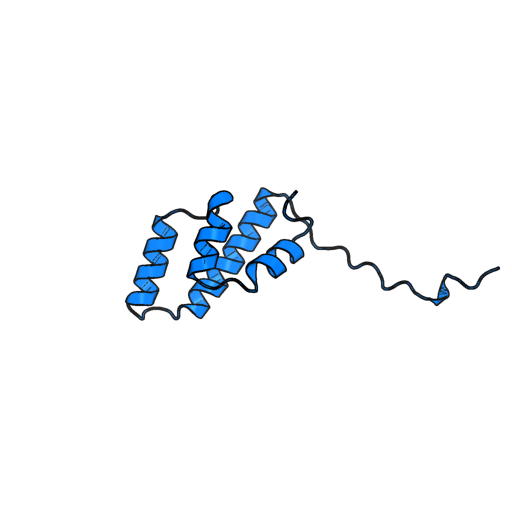ary structure (DSSP, 8-state):
---SSHHHHHHHHTT--HHHHHHHHGGGT-S-HHHHHHHHHHHHTTSS-HHHHHHHHHHHHHHHHHHHHT-----------GGGG---

pLDDT: mean 89.95, std 14.43, range [47.75, 98.31]

Organism: NCBI:txid1396826

Sequence (88 aa):
MIFEDIQDVEEWLAPLDYVTFWDAVAPYEVFDDRERDHCGALIAGGRVKQSLVLDGLKIAARLALTKKFGLTERIPEPAVAPYLKSVH

Radius of gyration: 18.39 Å; chains: 1; bounding box: 32×16×65 Å